Protein AF-A0A315XXJ8-F1 (afdb_monomer)

Foldseek 3Di:
DDLVVVLVVQVVQPWDWDDDPRWIKIWHHQPNDPHRKIFMDTPNDTPDIDDPDDSVVRSVVVSVVVVVD

Secondary structure (DSSP, 8-state):
--HHHHHHHHHT-S-EEEEETTEEEEEE-TTSBSBS--EEEETTEEEEE--S--HHHHHHHHHHHHTT-

Nearest PDB structures (foldseek):
  5sva-assembly1_P  TM=4.002E-01  e=3.964E+00  Saccharomyces cerevisiae

Sequence (69 aa):
MSSNDIRNAVMTDNELHFSHNGKDYLLYGWEQCDGYFLSLECDCKLIWQSAPMSKSECIDEFVRYYAKL

Structure (mmCIF, N/CA/C/O backbone):
data_AF-A0A315XXJ8-F1
#
_entry.id   AF-A0A315XXJ8-F1
#
loop_
_atom_site.group_PDB
_atom_site.id
_atom_site.type_symbol
_atom_site.label_atom_id
_atom_site.label_alt_id
_atom_site.label_comp_id
_atom_site.label_asym_id
_atom_site.label_entity_id
_atom_site.label_seq_id
_atom_site.pdbx_PDB_ins_code
_atom_site.Cartn_x
_atom_site.Cartn_y
_atom_site.Cartn_z
_atom_site.occupancy
_atom_site.B_iso_or_equiv
_atom_site.auth_seq_id
_atom_site.auth_comp_id
_atom_site.auth_asym_id
_atom_site.auth_atom_id
_atom_site.pdbx_PDB_model_num
ATOM 1 N N . MET A 1 1 ? -0.515 6.880 11.097 1.00 76.88 1 MET A N 1
ATOM 2 C CA . MET A 1 1 ? 0.764 7.390 10.550 1.00 76.88 1 MET A CA 1
ATOM 3 C C . MET A 1 1 ? 0.516 8.636 9.711 1.00 76.88 1 MET A C 1
ATOM 5 O O . MET A 1 1 ? -0.581 8.748 9.167 1.00 76.88 1 MET A O 1
ATOM 9 N N . SER A 1 2 ? 1.481 9.556 9.604 1.00 76.50 2 SER A N 1
ATOM 10 C CA . SER A 1 2 ? 1.362 10.708 8.695 1.00 76.50 2 SER A CA 1
ATOM 11 C C . SER A 1 2 ? 1.648 10.314 7.238 1.00 76.50 2 SER A C 1
ATOM 13 O O . SER A 1 2 ? 2.261 9.277 6.978 1.00 76.50 2 SER A O 1
ATOM 15 N N . SER A 1 3 ? 1.246 11.153 6.276 1.00 75.12 3 SER A N 1
ATOM 16 C CA . SER A 1 3 ? 1.515 10.924 4.846 1.00 75.12 3 SER A CA 1
ATOM 17 C C . SER A 1 3 ? 3.012 10.891 4.499 1.00 75.12 3 SER A C 1
ATOM 19 O O . SER A 1 3 ? 3.404 10.241 3.533 1.00 75.12 3 SER A O 1
ATOM 21 N N . ASN A 1 4 ? 3.862 11.561 5.282 1.00 77.50 4 ASN A N 1
ATOM 22 C CA . ASN A 1 4 ? 5.312 11.531 5.074 1.00 77.50 4 ASN A CA 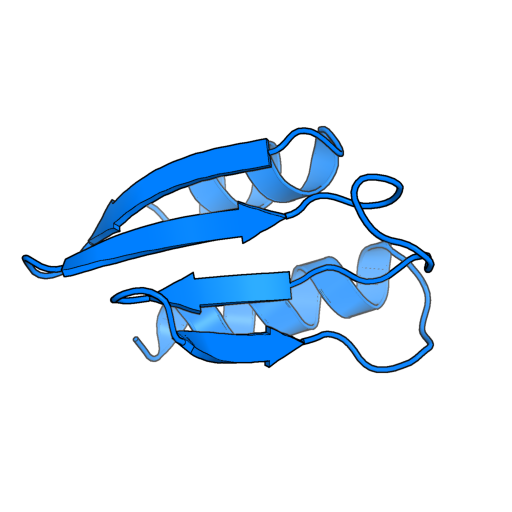1
ATOM 23 C C . ASN A 1 4 ? 5.926 10.226 5.590 1.00 77.50 4 ASN A C 1
ATOM 25 O O . ASN A 1 4 ? 6.779 9.648 4.920 1.00 77.50 4 ASN A O 1
ATOM 29 N N . ASP A 1 5 ? 5.453 9.734 6.737 1.00 79.12 5 ASP A N 1
ATOM 30 C CA . ASP A 1 5 ? 5.929 8.468 7.305 1.00 79.12 5 ASP A CA 1
ATOM 31 C C . ASP A 1 5 ? 5.610 7.305 6.367 1.00 79.12 5 ASP A C 1
ATOM 33 O O . ASP A 1 5 ? 6.468 6.466 6.097 1.00 79.12 5 ASP A O 1
ATOM 37 N N . ILE A 1 6 ? 4.391 7.285 5.815 1.00 80.75 6 ILE A N 1
ATOM 38 C CA . ILE A 1 6 ? 3.979 6.216 4.903 1.00 80.75 6 ILE A CA 1
ATOM 39 C C . ILE A 1 6 ? 4.735 6.309 3.575 1.00 80.75 6 ILE A C 1
ATOM 41 O O . ILE A 1 6 ? 5.178 5.290 3.058 1.00 80.75 6 ILE A O 1
ATOM 45 N N . ARG A 1 7 ? 4.979 7.521 3.057 1.00 82.50 7 ARG A N 1
ATOM 46 C CA . ARG A 1 7 ? 5.785 7.716 1.844 1.00 82.50 7 ARG A CA 1
ATOM 47 C C . ARG A 1 7 ? 7.197 7.158 2.019 1.00 82.50 7 ARG A C 1
ATOM 49 O O . ARG A 1 7 ? 7.687 6.477 1.125 1.00 82.50 7 ARG A O 1
ATOM 56 N N . ASN A 1 8 ? 7.824 7.412 3.167 1.00 79.81 8 ASN A N 1
ATOM 57 C CA . ASN A 1 8 ? 9.150 6.880 3.475 1.00 79.81 8 ASN A CA 1
ATOM 58 C C . ASN A 1 8 ? 9.128 5.353 3.615 1.00 79.81 8 ASN A C 1
ATOM 60 O O . ASN A 1 8 ? 10.007 4.685 3.080 1.00 79.81 8 ASN A O 1
ATOM 64 N N . ALA A 1 9 ? 8.112 4.793 4.274 1.00 78.00 9 ALA A N 1
ATOM 65 C CA . ALA A 1 9 ? 7.980 3.348 4.434 1.00 78.00 9 ALA A CA 1
ATOM 66 C C . ALA A 1 9 ? 7.859 2.616 3.091 1.00 78.00 9 ALA A C 1
ATOM 68 O O . ALA A 1 9 ? 8.575 1.647 2.848 1.00 78.00 9 ALA A O 1
ATOM 69 N N . VAL A 1 10 ? 7.035 3.135 2.178 1.00 78.44 10 VAL A N 1
ATOM 70 C CA . VAL A 1 10 ? 6.816 2.550 0.844 1.00 78.44 10 VAL A CA 1
ATOM 71 C C . VAL A 1 10 ? 8.106 2.520 0.010 1.00 78.44 10 VAL A C 1
ATOM 73 O O . VAL A 1 10 ? 8.264 1.675 -0.867 1.00 78.44 10 VAL A O 1
ATOM 76 N N . MET A 1 11 ? 9.061 3.417 0.278 1.00 78.69 11 MET A N 1
ATOM 77 C CA . MET A 1 11 ? 10.348 3.425 -0.424 1.00 78.69 11 MET A CA 1
ATOM 78 C C . MET A 1 11 ? 11.277 2.286 -0.002 1.00 78.69 11 MET A C 1
ATOM 80 O O . MET A 1 11 ? 12.141 1.911 -0.796 1.00 78.69 11 MET A O 1
ATOM 84 N N . THR A 1 12 ? 11.118 1.766 1.217 1.00 75.44 12 THR A N 1
ATOM 85 C CA . THR A 1 12 ? 12.061 0.812 1.820 1.00 75.44 12 THR A CA 1
ATOM 86 C C . THR A 1 12 ? 11.876 -0.640 1.392 1.00 75.44 12 THR A C 1
ATOM 88 O O . THR A 1 12 ? 12.635 -1.476 1.863 1.00 75.44 12 THR A O 1
ATOM 91 N N . ASP A 1 13 ? 10.902 -0.940 0.522 1.00 72.25 13 ASP A N 1
ATOM 92 C CA . ASP A 1 13 ? 10.594 -2.282 -0.022 1.00 72.25 13 ASP A CA 1
ATOM 93 C C . ASP A 1 13 ? 10.285 -3.373 1.022 1.00 72.25 13 ASP A C 1
ATOM 95 O O . ASP A 1 13 ? 9.932 -4.502 0.691 1.00 72.25 13 ASP A O 1
ATOM 99 N N . ASN A 1 14 ? 10.321 -3.014 2.300 1.00 78.38 14 ASN A N 1
ATOM 100 C CA . ASN A 1 14 ? 9.991 -3.885 3.407 1.00 78.38 14 ASN A CA 1
ATOM 101 C C . ASN A 1 14 ? 8.481 -3.997 3.604 1.00 78.38 14 ASN A C 1
ATOM 103 O O . ASN A 1 14 ? 7.716 -3.070 3.328 1.00 78.38 14 ASN A O 1
ATOM 107 N N . GLU A 1 15 ? 8.079 -5.128 4.173 1.00 85.31 15 GLU A N 1
ATOM 108 C CA . GLU A 1 15 ? 6.788 -5.257 4.827 1.00 85.31 15 GLU A CA 1
ATOM 109 C C . GLU A 1 15 ? 6.678 -4.269 5.999 1.00 85.31 15 GLU A C 1
ATOM 111 O O . GLU A 1 15 ? 7.605 -4.121 6.803 1.00 85.31 15 GLU A O 1
ATOM 116 N N . LEU A 1 16 ? 5.535 -3.591 6.106 1.00 87.62 16 LEU A N 1
ATOM 117 C CA . LEU A 1 16 ? 5.223 -2.707 7.222 1.00 87.62 16 LEU A CA 1
ATOM 118 C C . LEU A 1 16 ? 3.840 -3.023 7.796 1.00 87.62 16 LEU A C 1
ATOM 120 O O . LEU A 1 16 ? 2.818 -2.817 7.143 1.00 87.62 16 LEU A O 1
ATOM 124 N N . HIS A 1 17 ? 3.819 -3.395 9.074 1.00 89.38 17 HIS A N 1
ATOM 125 C CA . HIS A 1 17 ? 2.615 -3.424 9.902 1.00 89.38 17 HIS A CA 1
ATOM 126 C C . HIS A 1 17 ? 2.381 -2.064 10.569 1.00 89.38 17 HIS A C 1
ATOM 128 O O . HIS A 1 17 ? 3.282 -1.521 11.216 1.00 89.38 17 HIS A O 1
ATOM 134 N N . PHE A 1 18 ? 1.167 -1.520 10.465 1.00 89.06 18 PHE A N 1
ATOM 135 C CA . PHE A 1 18 ? 0.798 -0.280 11.151 1.00 89.06 18 PHE A CA 1
ATOM 136 C C . PHE A 1 18 ? -0.707 -0.182 11.426 1.00 89.06 18 PHE A C 1
ATOM 138 O O . PHE A 1 18 ? -1.522 -0.725 10.689 1.00 89.06 18 PHE A O 1
ATOM 145 N N . SER A 1 19 ? -1.086 0.589 12.449 1.00 88.44 19 SER A N 1
ATOM 146 C CA . SER A 1 19 ? -2.494 0.877 12.750 1.00 88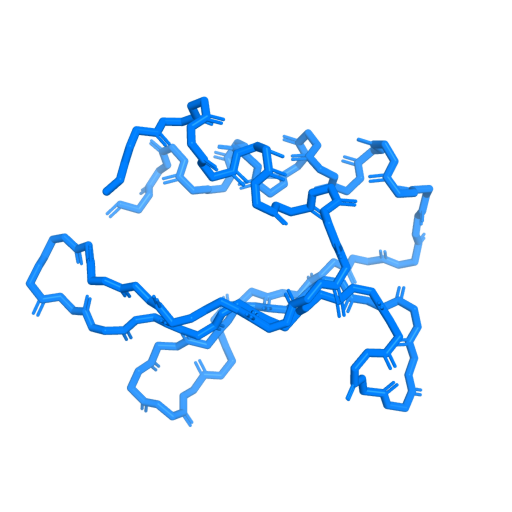.44 19 SER A CA 1
ATOM 147 C C . SER A 1 19 ? -2.897 2.282 12.280 1.00 88.44 19 SER A C 1
ATOM 149 O O . SER A 1 19 ? -2.167 3.267 12.466 1.00 88.44 19 SER A O 1
ATOM 151 N N . HIS A 1 20 ? -4.084 2.405 11.686 1.00 87.19 20 HIS A N 1
ATOM 152 C CA . HIS A 1 20 ? -4.666 3.674 11.239 1.00 87.19 20 HIS A CA 1
ATOM 153 C C . HIS A 1 20 ? -6.191 3.676 11.417 1.00 87.19 20 HIS A C 1
ATOM 155 O O . HIS A 1 20 ? -6.859 2.696 11.108 1.00 87.19 20 HIS A O 1
ATOM 161 N N . ASN A 1 21 ? -6.758 4.764 11.954 1.00 87.25 21 ASN A N 1
ATOM 162 C CA . ASN A 1 21 ? -8.202 4.902 12.216 1.00 87.25 21 ASN A CA 1
ATOM 163 C C . ASN A 1 21 ? -8.830 3.701 12.966 1.00 87.25 21 ASN A C 1
ATOM 165 O O . ASN A 1 21 ? -9.974 3.330 12.717 1.00 87.25 21 ASN A O 1
ATOM 169 N N . GLY A 1 22 ? -8.076 3.086 13.886 1.00 88.00 22 GLY A N 1
ATOM 170 C CA . GLY A 1 22 ? -8.528 1.936 14.680 1.00 88.00 22 GLY A CA 1
ATOM 171 C C . GLY A 1 22 ? -8.524 0.590 13.947 1.00 88.00 22 GLY A C 1
ATOM 172 O O . GLY A 1 22 ? -9.070 -0.370 14.481 1.00 88.00 22 GLY A O 1
ATOM 173 N N . LYS A 1 23 ? -7.929 0.515 12.752 1.00 90.62 23 LYS A N 1
ATOM 174 C CA . LYS A 1 23 ? -7.734 -0.724 11.990 1.00 90.62 23 LYS A CA 1
ATOM 175 C C . LYS A 1 23 ? -6.256 -1.024 11.802 1.00 90.62 23 LYS A C 1
ATOM 177 O O . LYS A 1 23 ? -5.449 -0.093 11.722 1.00 90.62 23 LYS A O 1
ATOM 182 N N . ASP A 1 24 ? -5.937 -2.305 11.688 1.00 91.94 24 ASP A N 1
ATOM 183 C CA . ASP A 1 24 ? -4.586 -2.778 11.420 1.00 91.94 24 ASP A CA 1
ATOM 184 C C . ASP A 1 24 ? -4.399 -3.028 9.928 1.00 91.94 24 ASP A C 1
ATOM 186 O O . ASP A 1 24 ? -5.222 -3.667 9.267 1.00 91.94 24 ASP A O 1
ATOM 190 N N . TYR A 1 25 ? -3.299 -2.495 9.413 1.00 91.94 25 TYR A N 1
ATOM 191 C CA . TYR A 1 25 ? -2.918 -2.573 8.019 1.00 91.94 25 TYR A CA 1
ATOM 192 C C . TYR A 1 25 ? -1.571 -3.260 7.876 1.00 91.94 25 TYR A C 1
ATOM 194 O O . TYR A 1 25 ? -0.667 -3.097 8.704 1.00 91.94 25 TYR A O 1
ATOM 202 N N . LEU A 1 26 ? -1.444 -3.971 6.765 1.00 91.00 26 LEU A N 1
ATOM 203 C CA . LEU A 1 26 ? -0.224 -4.617 6.338 1.00 91.00 26 LEU A CA 1
ATOM 204 C C . LEU A 1 26 ? 0.131 -4.141 4.932 1.00 91.00 26 LEU A C 1
ATOM 206 O O . LEU A 1 26 ? -0.600 -4.378 3.973 1.00 91.00 26 LEU A O 1
ATOM 210 N N . LEU A 1 27 ? 1.232 -3.405 4.826 1.00 89.25 27 LEU A N 1
ATOM 211 C CA . LEU A 1 27 ? 1.782 -2.947 3.559 1.00 89.25 27 LEU A CA 1
ATOM 212 C C . LEU A 1 27 ? 2.877 -3.912 3.119 1.00 89.25 27 LEU A C 1
ATOM 214 O O . LEU A 1 27 ? 3.917 -3.998 3.767 1.00 89.25 27 LEU A O 1
ATOM 218 N N . TYR A 1 28 ? 2.669 -4.575 1.991 1.00 86.50 28 TYR A N 1
ATOM 219 C CA . TYR A 1 28 ? 3.690 -5.375 1.330 1.00 86.50 28 TYR A CA 1
ATOM 220 C C . TYR A 1 28 ? 4.492 -4.485 0.389 1.00 86.50 28 TYR A C 1
ATOM 222 O O . TYR A 1 28 ? 3.932 -3.924 -0.557 1.00 86.50 28 TYR A O 1
ATOM 230 N N . GLY A 1 29 ? 5.788 -4.345 0.670 1.00 79.00 29 GLY A N 1
ATOM 231 C CA . GLY A 1 29 ? 6.734 -3.630 -0.178 1.00 79.00 29 GLY A CA 1
ATOM 232 C C . GLY A 1 29 ? 7.022 -4.343 -1.504 1.00 79.00 29 GLY A C 1
ATOM 233 O O . GLY A 1 29 ? 6.554 -5.452 -1.769 1.00 79.00 29 GLY A O 1
ATOM 234 N N . TRP A 1 30 ? 7.796 -3.681 -2.362 1.00 74.56 30 TRP A N 1
ATOM 235 C CA . TRP A 1 30 ? 8.186 -4.229 -3.656 1.00 74.56 30 TRP A CA 1
ATOM 236 C C . TRP A 1 30 ? 9.120 -5.422 -3.439 1.00 74.56 30 TRP A C 1
ATOM 238 O O . TRP A 1 30 ? 10.046 -5.323 -2.650 1.00 74.56 30 TRP A O 1
ATOM 248 N N . GLU A 1 31 ? 8.882 -6.533 -4.139 1.00 68.88 31 GLU A N 1
ATOM 249 C CA . GLU A 1 31 ? 9.630 -7.806 -4.020 1.00 68.88 31 GLU A CA 1
ATOM 250 C C . GLU A 1 31 ? 9.234 -8.741 -2.857 1.00 68.88 31 GLU A C 1
ATOM 252 O O . GLU A 1 31 ? 9.851 -9.789 -2.684 1.00 68.88 31 GLU A O 1
ATOM 257 N N . GLN A 1 32 ? 8.180 -8.436 -2.092 1.00 62.09 32 GLN A N 1
ATOM 258 C CA . GLN A 1 32 ? 7.699 -9.317 -1.008 1.00 62.09 32 GLN A CA 1
ATOM 259 C C . GLN A 1 32 ? 6.688 -10.390 -1.477 1.00 62.09 32 GLN A C 1
ATOM 261 O O . GLN A 1 32 ? 6.437 -11.361 -0.769 1.00 62.09 32 GLN A O 1
ATOM 266 N N . CYS A 1 33 ? 6.097 -10.230 -2.664 1.00 58.66 33 CYS A N 1
ATOM 267 C CA . CYS A 1 33 ? 5.147 -11.170 -3.278 1.00 58.66 33 CYS A CA 1
ATOM 268 C C . CYS A 1 33 ? 5.681 -11.669 -4.634 1.00 58.66 33 CYS A C 1
ATOM 270 O O . CYS A 1 33 ? 6.681 -11.144 -5.117 1.00 58.66 33 CYS A O 1
ATOM 272 N N . ASP A 1 34 ? 4.996 -12.627 -5.281 1.00 59.25 34 ASP A N 1
ATOM 273 C CA . ASP A 1 34 ? 5.282 -13.152 -6.641 1.00 59.25 34 ASP A CA 1
ATOM 274 C C . ASP A 1 34 ? 5.139 -12.089 -7.772 1.00 59.25 34 ASP A C 1
ATOM 276 O O . ASP A 1 34 ? 4.706 -12.369 -8.892 1.00 59.25 34 ASP A O 1
ATOM 280 N N . GLY A 1 35 ? 5.475 -10.829 -7.492 1.00 60.78 35 GLY A N 1
ATOM 281 C CA . GLY A 1 35 ? 5.461 -9.705 -8.410 1.00 60.78 35 GLY A CA 1
ATOM 282 C C . GLY A 1 35 ? 6.023 -8.419 -7.793 1.00 60.78 35 GLY A C 1
ATOM 283 O O . GLY A 1 35 ? 6.136 -8.255 -6.579 1.00 60.78 35 GLY A O 1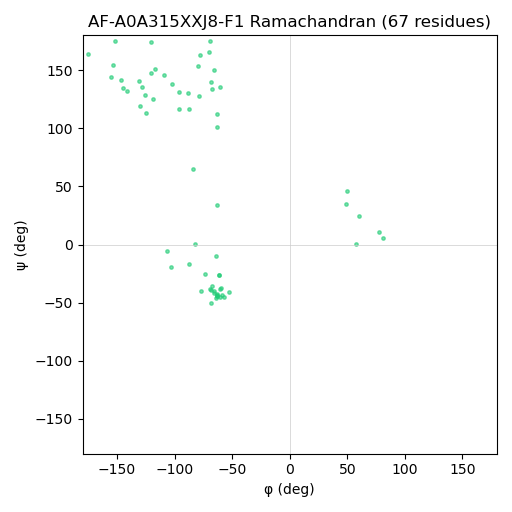
ATOM 284 N N . TYR A 1 36 ? 6.345 -7.470 -8.669 1.00 64.69 36 TYR A N 1
ATOM 285 C CA . TYR A 1 36 ? 6.783 -6.116 -8.327 1.00 64.69 36 TYR A CA 1
ATOM 286 C C . TYR A 1 36 ? 5.567 -5.220 -8.068 1.00 64.69 36 TYR A C 1
ATOM 288 O O . TYR A 1 36 ? 5.295 -4.315 -8.852 1.00 64.69 36 TYR A O 1
ATOM 296 N N . PHE A 1 37 ? 4.784 -5.505 -7.028 1.00 74.62 37 PHE A N 1
ATOM 297 C CA . PHE A 1 37 ? 3.585 -4.723 -6.720 1.00 74.62 37 PHE A CA 1
ATOM 298 C C . PHE A 1 37 ? 3.580 -4.279 -5.267 1.00 74.62 37 PHE A C 1
ATOM 300 O O . PHE A 1 37 ? 3.808 -5.083 -4.367 1.00 74.62 37 PHE A O 1
ATOM 307 N N . LEU A 1 38 ? 3.234 -3.015 -5.042 1.00 86.31 38 LEU A N 1
ATOM 308 C CA . LEU A 1 38 ? 2.892 -2.525 -3.717 1.00 86.31 38 LEU A CA 1
ATOM 309 C C . LEU A 1 38 ? 1.460 -2.955 -3.397 1.00 86.31 38 LEU A C 1
ATOM 311 O O . LEU A 1 38 ? 0.547 -2.699 -4.187 1.00 86.31 38 LEU A O 1
ATOM 315 N N . SER A 1 39 ? 1.253 -3.591 -2.249 1.00 89.25 39 SER A N 1
ATOM 316 C CA . SER A 1 39 ? -0.065 -4.093 -1.846 1.00 89.25 39 SER A CA 1
ATOM 317 C C . SER A 1 39 ? -0.392 -3.672 -0.420 1.00 89.25 39 SER A C 1
ATOM 319 O O . SER A 1 39 ? 0.480 -3.682 0.442 1.00 89.25 39 SER A O 1
ATOM 321 N N . LEU A 1 40 ? -1.647 -3.303 -0.170 1.00 91.25 40 LEU A N 1
ATOM 322 C CA . LEU A 1 40 ? -2.146 -2.963 1.158 1.00 91.25 40 LEU A CA 1
ATOM 323 C C . LEU A 1 40 ? -3.270 -3.914 1.548 1.00 91.25 40 LEU A C 1
ATOM 325 O O . LEU A 1 40 ? -4.290 -4.032 0.861 1.00 91.25 40 LEU A O 1
ATOM 329 N N . GLU A 1 41 ? -3.089 -4.534 2.697 1.00 92.94 4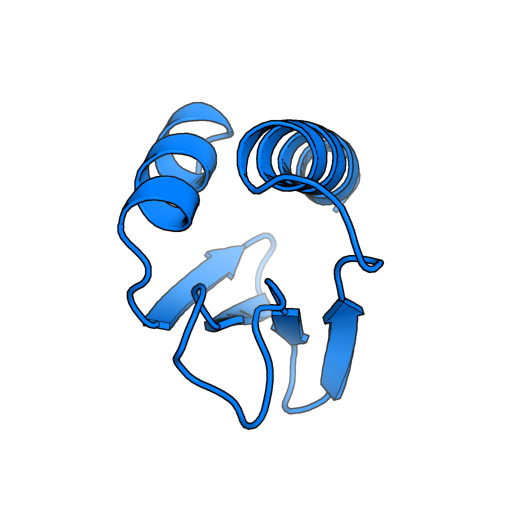1 GLU A N 1
ATOM 330 C CA . GLU A 1 41 ? -4.044 -5.401 3.353 1.00 92.94 41 GLU A CA 1
ATOM 331 C C . GLU A 1 41 ? -4.605 -4.729 4.613 1.00 92.94 41 GLU A C 1
ATOM 333 O O . GLU A 1 41 ? -3.919 -3.965 5.290 1.00 92.94 41 GLU A O 1
ATOM 338 N N . CYS A 1 42 ? -5.874 -5.001 4.909 1.00 93.56 42 CYS A N 1
ATOM 339 C CA . CYS A 1 42 ? -6.563 -4.627 6.142 1.00 93.56 42 CYS A CA 1
ATOM 340 C C . CYS A 1 42 ? -7.477 -5.787 6.545 1.00 93.56 42 CYS A C 1
ATOM 342 O O . CYS A 1 42 ? -8.225 -6.285 5.703 1.00 93.56 42 CYS A O 1
ATOM 344 N N . ASP A 1 43 ? -7.446 -6.210 7.810 1.00 89.75 43 ASP A N 1
ATOM 345 C CA . ASP A 1 43 ? -8.256 -7.333 8.320 1.00 89.75 43 ASP A CA 1
ATOM 346 C C . ASP A 1 43 ? -8.159 -8.611 7.450 1.00 89.75 43 ASP A C 1
ATOM 348 O O . ASP A 1 43 ? -9.175 -9.222 7.097 1.00 89.75 43 ASP A O 1
ATOM 352 N N . CYS A 1 44 ? -6.939 -8.995 7.056 1.00 86.06 44 CYS A N 1
ATOM 353 C CA . CYS A 1 44 ? -6.660 -10.143 6.181 1.00 86.06 44 CYS A CA 1
ATOM 354 C C . CYS A 1 44 ? -7.306 -10.063 4.783 1.00 86.06 44 CYS A C 1
ATOM 356 O O . CYS A 1 44 ? -7.591 -11.087 4.154 1.00 86.06 44 CYS A O 1
ATOM 358 N N . LYS A 1 45 ? -7.605 -8.850 4.301 1.00 91.31 45 LYS A N 1
ATOM 359 C CA . LYS A 1 45 ? -8.147 -8.597 2.962 1.00 91.31 45 LYS A CA 1
ATOM 360 C C . LYS A 1 45 ? -7.293 -7.590 2.209 1.00 91.31 45 LYS A C 1
ATOM 362 O O . LYS A 1 45 ? -7.080 -6.477 2.685 1.00 91.31 45 LYS A O 1
ATOM 367 N N . LEU A 1 46 ? -6.902 -7.946 0.988 1.0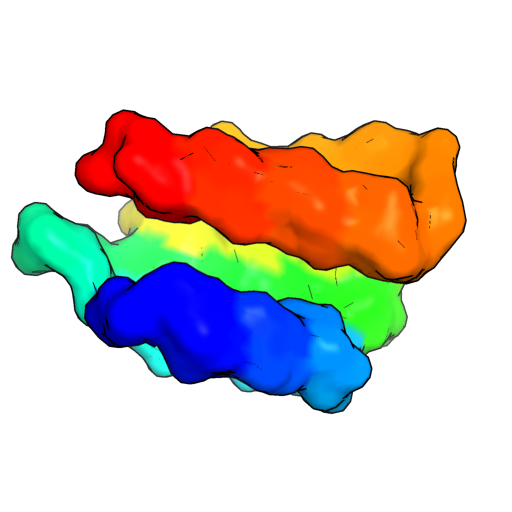0 90.69 46 LEU A N 1
ATOM 368 C CA . LEU A 1 46 ? -6.289 -7.017 0.043 1.00 90.69 46 LEU A CA 1
ATOM 369 C C . LEU A 1 46 ? -7.295 -5.912 -0.316 1.00 90.69 46 LEU A C 1
ATOM 371 O O . LEU A 1 46 ? -8.313 -6.176 -0.959 1.00 90.69 46 LEU A O 1
ATOM 375 N N . ILE A 1 47 ? -7.021 -4.681 0.110 1.00 93.50 47 ILE A N 1
ATOM 376 C CA . ILE A 1 47 ? -7.886 -3.515 -0.137 1.00 93.50 47 ILE A CA 1
ATOM 377 C C . ILE A 1 47 ? -7.346 -2.605 -1.238 1.00 93.50 47 ILE A C 1
ATOM 379 O O . ILE A 1 47 ? -8.100 -1.811 -1.804 1.00 93.50 47 ILE A O 1
ATOM 383 N N . TRP A 1 48 ? -6.053 -2.715 -1.545 1.00 91.88 48 TRP A N 1
ATOM 384 C CA . TRP A 1 48 ? -5.415 -1.960 -2.611 1.00 91.88 48 TRP A CA 1
ATOM 385 C C . TRP A 1 48 ? -4.176 -2.686 -3.135 1.00 91.88 48 TRP A C 1
ATOM 387 O O . TRP A 1 48 ? -3.431 -3.290 -2.366 1.00 91.88 48 TRP A O 1
ATOM 397 N N . GLN A 1 49 ? -3.942 -2.592 -4.440 1.00 90.12 49 GLN A N 1
ATOM 398 C CA . GLN A 1 49 ? -2.738 -3.083 -5.097 1.00 90.12 49 GLN A CA 1
ATOM 399 C C . GLN A 1 49 ? -2.394 -2.166 -6.268 1.00 90.12 49 GLN A C 1
ATOM 401 O O . GLN A 1 49 ? -3.282 -1.699 -6.987 1.00 90.12 49 GLN A O 1
ATOM 406 N N . SER A 1 50 ? -1.106 -1.919 -6.463 1.00 88.44 50 SER A N 1
ATOM 407 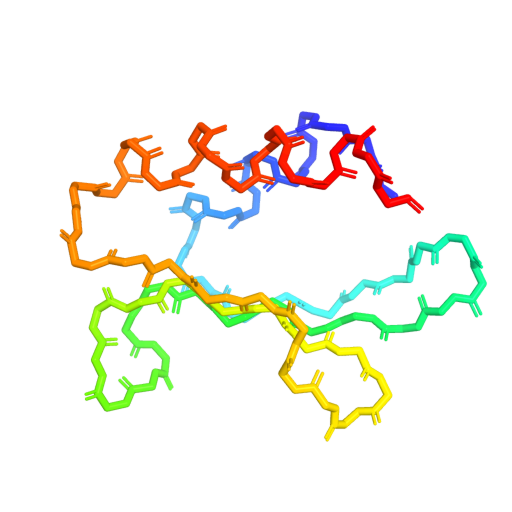C CA . SER A 1 50 ? -0.604 -1.126 -7.577 1.00 88.44 50 SER A CA 1
ATOM 408 C C . SER A 1 50 ? -0.804 -1.827 -8.919 1.00 88.44 50 SER A C 1
ATOM 410 O O . SER A 1 50 ? -0.528 -3.021 -9.038 1.00 88.44 50 SER A O 1
ATOM 412 N N . ALA A 1 51 ? -1.176 -1.079 -9.958 1.00 84.31 51 ALA A N 1
ATOM 413 C CA . ALA A 1 51 ? -1.074 -1.577 -11.330 1.00 84.31 51 ALA A CA 1
ATOM 414 C C . ALA A 1 51 ? 0.407 -1.688 -11.776 1.00 84.31 51 ALA A C 1
ATOM 416 O O . ALA A 1 51 ? 1.281 -1.110 -11.126 1.00 84.31 51 ALA A O 1
ATOM 417 N N . PRO A 1 52 ? 0.719 -2.396 -12.881 1.00 81.88 52 PRO A N 1
ATOM 418 C CA . PRO A 1 52 ? 2.074 -2.452 -13.429 1.00 81.88 52 PRO A CA 1
ATOM 419 C C . PRO A 1 52 ? 2.531 -1.055 -13.882 1.00 81.88 52 PRO A C 1
ATOM 421 O O . PRO A 1 52 ? 2.125 -0.572 -14.938 1.00 81.88 52 PRO A O 1
ATOM 424 N N . MET A 1 53 ? 3.349 -0.391 -13.068 1.00 83.06 53 MET A N 1
ATOM 425 C C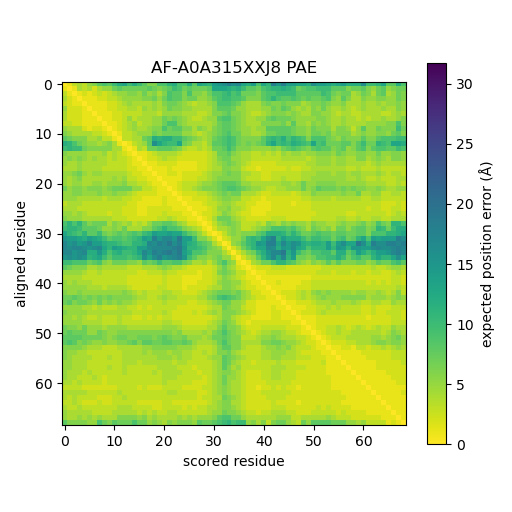A . MET A 1 53 ? 3.860 0.962 -13.311 1.00 83.06 53 MET A CA 1
ATOM 426 C C . MET A 1 53 ? 5.219 1.160 -12.639 1.00 83.06 53 MET A C 1
ATOM 428 O O . MET A 1 53 ? 5.700 0.278 -11.922 1.00 83.06 53 MET A O 1
ATOM 432 N N . SER A 1 54 ? 5.859 2.312 -12.857 1.00 83.94 54 SER A N 1
ATOM 433 C CA . SER A 1 54 ? 7.116 2.602 -12.167 1.00 83.94 54 SER A CA 1
ATOM 434 C C . SER A 1 54 ? 6.907 2.743 -10.654 1.00 83.94 54 SER A C 1
ATOM 436 O O . SER A 1 54 ? 5.868 3.216 -10.186 1.00 83.94 54 SER A O 1
ATOM 438 N N . LYS A 1 55 ? 7.934 2.392 -9.868 1.00 82.50 55 LYS A N 1
ATOM 439 C CA . LYS A 1 55 ? 7.908 2.512 -8.400 1.00 82.50 55 LYS A CA 1
ATOM 440 C C . LYS A 1 55 ? 7.526 3.925 -7.939 1.00 82.50 55 LYS A C 1
ATOM 442 O O . LYS A 1 55 ? 6.740 4.077 -7.009 1.00 82.50 55 LYS A O 1
ATOM 447 N N . SER A 1 56 ? 8.037 4.959 -8.611 1.00 84.50 56 SER A N 1
ATOM 448 C CA . SER A 1 56 ? 7.709 6.358 -8.309 1.00 84.50 56 SER A CA 1
ATOM 449 C C . SER A 1 56 ? 6.237 6.695 -8.535 1.00 84.50 56 SER A C 1
ATOM 451 O O . SER A 1 56 ? 5.624 7.309 -7.665 1.00 84.50 56 SER A O 1
ATOM 453 N N . GLU A 1 57 ? 5.659 6.277 -9.665 1.00 86.75 57 GLU A N 1
ATOM 454 C CA . GLU A 1 57 ? 4.246 6.540 -9.977 1.00 86.75 57 GLU A CA 1
ATOM 455 C C . GLU A 1 57 ? 3.331 5.852 -8.968 1.00 86.75 57 GLU A C 1
ATOM 457 O O . GLU A 1 57 ? 2.404 6.463 -8.437 1.00 86.75 57 GLU A O 1
ATOM 462 N N . CYS A 1 58 ? 3.653 4.610 -8.619 1.00 86.88 58 CYS A N 1
ATOM 463 C CA . CYS A 1 58 ? 2.895 3.863 -7.634 1.00 86.88 58 CYS A CA 1
ATOM 464 C C . CYS A 1 58 ? 2.983 4.474 -6.230 1.00 86.88 58 CYS A C 1
ATOM 466 O O . CYS A 1 58 ? 1.977 4.489 -5.523 1.00 86.88 58 CYS A O 1
ATOM 468 N N . ILE A 1 59 ? 4.149 4.970 -5.795 1.00 85.62 59 ILE A N 1
ATOM 469 C CA . ILE A 1 59 ? 4.267 5.670 -4.503 1.00 85.62 59 ILE A CA 1
ATOM 470 C C . ILE A 1 59 ? 3.306 6.860 -4.470 1.00 85.62 59 ILE A C 1
ATOM 472 O O . ILE A 1 59 ? 2.598 7.059 -3.481 1.00 85.62 59 ILE A O 1
ATOM 476 N N . ASP A 1 60 ? 3.254 7.642 -5.545 1.00 88.38 60 ASP A N 1
ATOM 477 C CA . ASP A 1 60 ? 2.379 8.808 -5.610 1.00 88.38 60 ASP A CA 1
ATOM 478 C C . ASP A 1 60 ? 0.892 8.419 -5.654 1.00 88.38 60 ASP A C 1
ATOM 480 O O . ASP A 1 60 ? 0.079 9.056 -4.977 1.00 88.38 60 ASP A O 1
ATOM 484 N N . GLU A 1 61 ? 0.516 7.362 -6.381 1.00 90.38 61 GLU A N 1
ATOM 485 C CA . GLU A 1 61 ? -0.854 6.831 -6.355 1.00 90.38 61 GLU A CA 1
ATOM 486 C C . GLU A 1 61 ? -1.247 6.298 -4.976 1.00 90.38 61 GLU A C 1
ATOM 488 O O . GLU A 1 61 ? -2.329 6.617 -4.476 1.00 90.38 61 GLU A O 1
ATOM 493 N N . PHE A 1 62 ? -0.360 5.545 -4.329 1.00 89.88 62 PHE A N 1
ATOM 494 C CA . PHE A 1 62 ? -0.608 4.988 -3.009 1.00 89.88 62 PHE A CA 1
ATOM 495 C C . PHE A 1 62 ? -0.779 6.081 -1.956 1.00 89.88 62 PHE A C 1
ATOM 497 O O . PHE A 1 62 ? -1.728 6.040 -1.180 1.00 89.88 62 PHE A O 1
ATOM 504 N N . VAL A 1 63 ? 0.074 7.111 -1.957 1.00 88.62 63 VAL A N 1
ATOM 505 C CA . VAL A 1 63 ? -0.064 8.253 -1.037 1.00 88.62 63 VAL A CA 1
ATOM 506 C C . VAL A 1 63 ? -1.403 8.969 -1.251 1.00 88.62 63 VAL A C 1
ATOM 508 O O . VAL A 1 63 ? -2.051 9.363 -0.280 1.00 88.62 63 VAL A O 1
ATOM 511 N N . ARG A 1 64 ? -1.865 9.105 -2.503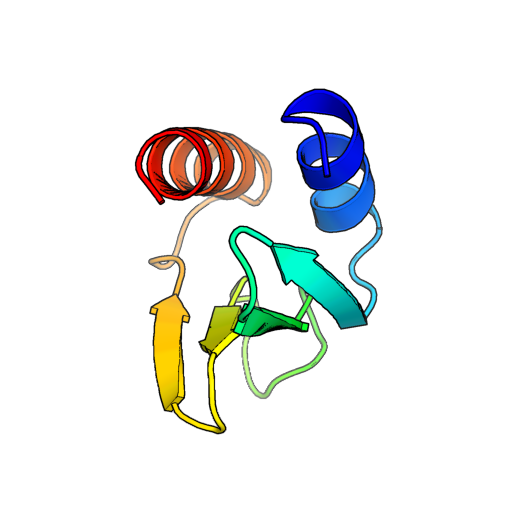 1.00 89.88 64 ARG A N 1
ATOM 512 C CA . ARG A 1 64 ? -3.189 9.679 -2.817 1.00 89.88 64 ARG A CA 1
ATOM 513 C C . ARG A 1 64 ? -4.344 8.791 -2.361 1.00 89.88 64 ARG A C 1
ATOM 515 O O . ARG A 1 64 ? -5.383 9.328 -1.981 1.00 89.88 64 ARG A O 1
ATOM 522 N N . TYR A 1 65 ? -4.195 7.472 -2.441 1.00 91.19 65 TYR A N 1
ATOM 523 C CA . TYR A 1 65 ? -5.174 6.516 -1.926 1.00 91.19 65 TYR A CA 1
ATOM 524 C C . TYR A 1 65 ? -5.224 6.561 -0.395 1.00 91.19 65 TYR A C 1
ATOM 526 O O . TYR A 1 65 ? -6.294 6.763 0.172 1.00 91.19 65 TYR A O 1
ATOM 534 N N . TYR A 1 66 ? -4.067 6.480 0.264 1.00 88.00 66 TYR A N 1
ATOM 535 C CA . TYR A 1 66 ? -3.938 6.517 1.719 1.00 88.00 66 TYR A CA 1
ATOM 536 C C . TYR A 1 66 ? -4.494 7.807 2.327 1.00 88.00 66 TYR A C 1
ATOM 538 O O . TYR A 1 66 ? -5.154 7.764 3.354 1.00 88.00 66 TYR A O 1
ATOM 546 N N . ALA A 1 67 ? -4.315 8.956 1.668 1.00 87.75 67 ALA A N 1
ATOM 547 C CA . ALA A 1 67 ? -4.892 10.223 2.124 1.00 87.75 67 ALA A CA 1
ATOM 548 C 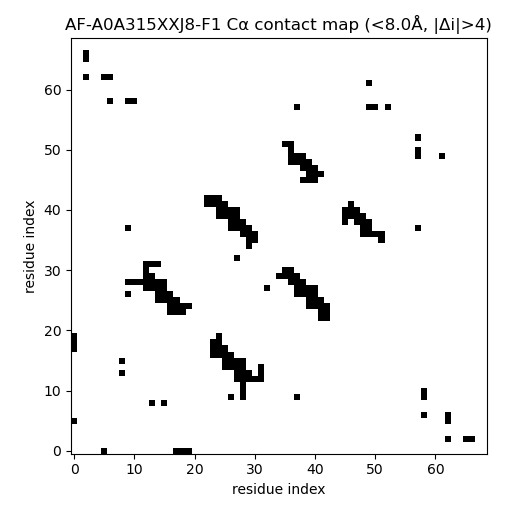C . ALA A 1 67 ? -6.439 10.256 2.131 1.00 87.75 67 ALA A C 1
ATOM 550 O O . ALA A 1 67 ? -7.016 11.224 2.623 1.00 87.75 67 ALA A O 1
ATOM 551 N N . LYS A 1 68 ? -7.105 9.250 1.548 1.00 88.81 68 LYS A N 1
ATOM 552 C CA . LYS A 1 68 ? -8.569 9.114 1.501 1.00 88.81 68 LYS A CA 1
ATOM 553 C C . LYS A 1 68 ? -9.114 8.021 2.435 1.00 88.81 68 LYS A C 1
ATOM 555 O O . LYS A 1 68 ? -10.335 7.871 2.484 1.00 88.81 68 LYS A O 1
ATOM 560 N N . LEU A 1 69 ? -8.244 7.248 3.095 1.00 85.06 69 LEU A N 1
ATOM 561 C CA . LEU A 1 69 ? -8.596 6.248 4.118 1.00 85.06 69 LEU A CA 1
ATOM 562 C C . LEU A 1 69 ? -8.906 6.912 5.472 1.00 85.06 69 LEU A C 1
ATOM 564 O O . LEU A 1 69 ? -9.666 6.298 6.258 1.00 85.06 69 LEU A O 1
#

Organism: Ruminococcus flavefaciens (NCBI:txid1265)

Mean predicted aligned error: 4.77 Å

Solvent-accessible surface area (backbone atoms only — not comparable to full-atom values): 4127 Å² total; per-residue (Å²): 114,55,77,65,59,52,56,55,48,63,71,66,33,46,74,44,80,49,63,50,98,92,42,58,32,39,37,38,13,48,69,72,54,106,45,82,38,47,35,35,29,43,86,95,34,81,77,46,68,50,72,98,65,56,71,69,60,44,51,56,50,46,54,58,52,59,77,73,112

Radius of gyration: 10.92 Å; Cα contacts (8 Å, |Δi|>4): 100; chains: 1; bounding box: 21×25×28 Å

pLDDT: mean 83.45, std 8.46, range [58.66, 93.56]